Protein AF-A0A968KVK2-F1 (afdb_monomer)

InterPro domains:
  IPR055650 Domain of unknown function DUF7226 [PF23871] (2-111)

Nearest PDB structures (foldseek):
  6tru-assembly4_D  TM=8.123E-01  e=1.189E+00  Thermochaetoides thermophila DSM 1495
  6tru-assembly1_B  TM=5.743E-01  e=1.119E+00  Thermochaetoides thermophila DSM 1495
  7f9l-assembly6_F  TM=2.591E-01  e=9.426E+00  Plasmodium falciparum 3D7

Radius of gyration: 16.36 Å; Cα contacts (8 Å, |Δi|>4): 95; chains: 1; bounding box: 42×36×41 Å

Sequence (120 aa):
DRQGKYYGDASNYLQLTKEVATNTIALTSRGKDFLQQTPKNQTLLLIQAISEHPIFYQVLQLSLSAGHPLSKKEICKIMLHATETQQYQNSTIERRSSTVYSWILWIFEQMNGSLFDQIA

pLDDT: mean 83.79, std 15.92, range [33.75, 97.88]

Organism: NCBI:txid2719989

Secondary structure (DSSP, 8-state):
-HHHHHHHHHHHHTT-EEEEETTEEEE-HHHHHHHTS-HHHHHHHHHHHHHTSHHHHHHHHHHHHHTSPPPHHHHHHHHHH-GGGTTS-HHHHHHHHHHHHHHHHHHHHHHHHTTGGG--

Solvent-accessible surface area (backbone atoms only — not comparable to full-atom values): 6858 Å² total; per-residue (Å²): 112,81,66,60,53,53,56,49,50,49,33,46,72,71,46,22,42,42,79,79,48,94,99,36,77,42,70,31,72,60,26,53,55,49,73,70,44,56,71,68,58,48,50,51,54,52,52,52,62,51,43,70,40,67,71,47,31,54,51,46,54,52,16,63,75,70,75,44,70,63,52,54,68,57,45,32,52,54,47,71,73,34,79,95,39,63,91,54,53,69,74,55,43,54,57,49,21,50,53,50,38,53,51,47,45,50,52,51,49,58,61,55,50,63,57,60,74,75,78,116

Foldseek 3Di:
DVVVVVVVVLCVLLVQWDDPDVVDIDGDPSVVVLVVDDPVVVLVSSLVSQCVPPLLVVQLVVCVVVVHHDDLVVSLVVLCPDPVNVPDDSVRSSVVSVVSRVVSNVNVCVVVVVVVVVVD

Structure (mmCIF, N/CA/C/O backbone):
data_AF-A0A968KVK2-F1
#
_entry.id   AF-A0A968KVK2-F1
#
loop_
_atom_site.group_PDB
_atom_site.id
_atom_site.type_symbol
_atom_site.label_atom_id
_atom_site.label_alt_id
_atom_site.label_comp_id
_atom_site.label_asym_id
_atom_site.label_entity_id
_atom_site.label_seq_id
_atom_site.pdbx_PDB_ins_code
_atom_site.Cartn_x
_atom_site.Cartn_y
_atom_site.Cartn_z
_atom_site.occupancy
_atom_site.B_iso_or_equiv
_atom_site.auth_seq_id
_atom_site.auth_comp_id
_atom_site.auth_asym_id
_atom_site.auth_atom_id
_atom_site.pdbx_PDB_model_num
ATOM 1 N N . ASP A 1 1 ? 15.824 7.212 -4.203 1.00 43.19 1 ASP A N 1
ATOM 2 C CA . ASP A 1 1 ? 14.708 7.501 -3.276 1.00 43.19 1 ASP A CA 1
ATOM 3 C C . ASP A 1 1 ? 13.802 6.314 -3.015 1.00 43.19 1 ASP A C 1
ATOM 5 O O . ASP A 1 1 ? 13.490 5.559 -3.929 1.00 43.19 1 ASP A O 1
ATOM 9 N N . ARG A 1 2 ? 13.365 6.155 -1.757 1.00 44.41 2 ARG A N 1
ATOM 10 C CA . ARG A 1 2 ? 12.455 5.073 -1.328 1.00 44.41 2 ARG A CA 1
ATOM 11 C C . ARG A 1 2 ? 11.078 5.132 -1.999 1.00 44.41 2 ARG A C 1
ATOM 13 O O . ARG A 1 2 ? 10.484 4.080 -2.194 1.00 44.41 2 ARG A O 1
ATOM 20 N N . GLN A 1 3 ? 10.612 6.324 -2.378 1.00 39.06 3 GLN A N 1
ATOM 21 C CA . GLN A 1 3 ? 9.325 6.495 -3.060 1.00 39.06 3 GLN A CA 1
ATOM 22 C C . GLN A 1 3 ? 9.386 6.057 -4.530 1.00 39.06 3 GLN A C 1
ATOM 24 O O . GLN A 1 3 ? 8.497 5.352 -4.993 1.00 39.06 3 GLN A O 1
ATOM 29 N N . GLY A 1 4 ? 10.473 6.379 -5.244 1.00 40.50 4 GLY A N 1
ATOM 30 C CA . GLY A 1 4 ? 10.651 5.994 -6.652 1.00 40.50 4 GLY A CA 1
ATOM 31 C C . GLY A 1 4 ? 10.703 4.479 -6.870 1.00 40.50 4 GLY A C 1
ATOM 32 O O . GLY A 1 4 ? 10.183 3.987 -7.865 1.00 40.50 4 GLY A O 1
ATOM 33 N N . LYS A 1 5 ? 11.245 3.724 -5.901 1.00 54.22 5 LYS A N 1
ATOM 34 C CA . LYS A 1 5 ? 11.236 2.256 -5.950 1.00 54.22 5 LYS A CA 1
ATOM 35 C C . LYS A 1 5 ? 9.817 1.681 -5.881 1.00 54.22 5 LYS A C 1
ATOM 37 O O . LYS A 1 5 ? 9.533 0.730 -6.587 1.00 54.22 5 LYS A O 1
ATOM 42 N N . TYR A 1 6 ? 8.917 2.291 -5.110 1.00 54.97 6 TYR A N 1
ATOM 43 C CA . TYR A 1 6 ? 7.538 1.812 -4.971 1.00 54.97 6 TYR A CA 1
ATOM 44 C C . TYR A 1 6 ? 6.717 2.015 -6.251 1.00 54.97 6 TYR A C 1
ATOM 46 O O . TYR A 1 6 ? 6.002 1.113 -6.675 1.00 54.97 6 TYR A O 1
ATOM 54 N N . TYR A 1 7 ? 6.866 3.170 -6.908 1.00 57.94 7 TYR A N 1
ATOM 55 C CA . TYR A 1 7 ? 6.228 3.423 -8.204 1.00 57.94 7 TYR A CA 1
ATOM 56 C C . TYR A 1 7 ? 6.862 2.605 -9.335 1.00 57.94 7 TYR A C 1
ATOM 58 O O . TYR A 1 7 ? 6.152 2.158 -10.231 1.00 57.94 7 TYR A O 1
ATOM 66 N N . GLY A 1 8 ? 8.175 2.358 -9.274 1.00 60.88 8 GLY A N 1
ATOM 67 C CA . GLY A 1 8 ? 8.864 1.453 -10.196 1.00 60.88 8 GLY A CA 1
ATOM 68 C C . GLY A 1 8 ? 8.391 0.006 -10.053 1.00 60.88 8 GLY A C 1
ATOM 69 O O . GLY A 1 8 ? 8.056 -0.627 -11.050 1.00 60.88 8 GLY A O 1
ATOM 70 N N . ASP A 1 9 ? 8.286 -0.490 -8.818 1.00 66.81 9 ASP A N 1
ATOM 71 C CA . ASP A 1 9 ? 7.791 -1.835 -8.524 1.00 66.81 9 ASP A CA 1
ATOM 72 C C . ASP A 1 9 ? 6.315 -1.974 -8.940 1.00 66.81 9 ASP A C 1
ATOM 74 O O . ASP A 1 9 ? 5.969 -2.953 -9.590 1.00 66.81 9 ASP A O 1
ATOM 78 N N . ALA A 1 10 ? 5.465 -0.970 -8.684 1.00 70.94 10 ALA A N 1
ATOM 79 C CA . ALA A 1 10 ? 4.071 -0.962 -9.141 1.00 70.94 10 ALA A CA 1
ATOM 80 C C . ALA A 1 10 ? 3.945 -0.902 -10.674 1.00 70.94 10 ALA A C 1
ATOM 82 O O . ALA A 1 10 ? 3.125 -1.604 -11.258 1.00 70.94 10 ALA A O 1
ATOM 83 N N . SER A 1 11 ? 4.780 -0.101 -11.343 1.00 75.69 11 SER A N 1
ATOM 84 C CA . SER A 1 11 ? 4.821 -0.011 -12.806 1.00 75.69 11 SER A CA 1
ATOM 85 C C . SER A 1 11 ? 5.260 -1.330 -13.448 1.00 75.69 11 SER A C 1
ATOM 87 O O . SER A 1 11 ? 4.680 -1.759 -14.447 1.00 75.69 11 SER A O 1
ATOM 89 N N . ASN A 1 12 ? 6.243 -2.009 -12.854 1.00 79.81 12 ASN A N 1
ATOM 90 C CA . ASN A 1 12 ? 6.672 -3.340 -13.281 1.00 79.81 12 ASN A CA 1
ATOM 91 C C . ASN A 1 12 ? 5.593 -4.391 -13.007 1.00 79.81 12 ASN A C 1
ATOM 93 O O . ASN A 1 12 ? 5.301 -5.206 -13.879 1.00 79.81 12 ASN A O 1
ATOM 97 N N . TYR A 1 13 ? 4.968 -4.339 -11.831 1.00 77.38 13 TYR A N 1
ATOM 98 C CA . TYR A 1 13 ? 3.893 -5.244 -11.438 1.00 77.38 13 TYR A CA 1
ATOM 99 C C . TYR A 1 13 ? 2.700 -5.148 -12.400 1.00 77.38 13 TYR A C 1
ATOM 101 O O . TYR A 1 13 ? 2.211 -6.149 -12.918 1.00 77.38 13 TYR A O 1
ATOM 109 N N . LEU A 1 14 ? 2.290 -3.921 -12.727 1.00 83.69 14 LEU A N 1
ATOM 110 C CA . LEU A 1 14 ? 1.243 -3.633 -13.708 1.00 83.69 14 LEU A CA 1
ATOM 111 C C . LEU A 1 14 ? 1.680 -3.865 -15.163 1.00 83.69 14 LEU A C 1
ATOM 113 O O . LEU A 1 14 ? 0.876 -3.662 -16.080 1.00 83.69 14 LEU A O 1
ATOM 117 N N . GLN A 1 15 ? 2.932 -4.282 -15.376 1.00 86.25 15 GLN A N 1
ATOM 118 C CA . GLN A 1 15 ? 3.555 -4.518 -16.678 1.00 86.25 15 GLN A CA 1
ATOM 119 C C . GLN A 1 15 ? 3.486 -3.288 -17.596 1.00 86.25 15 GLN A C 1
ATOM 121 O O . GLN A 1 15 ? 3.342 -3.409 -18.814 1.00 86.25 15 GLN A O 1
ATOM 126 N N . LEU A 1 16 ? 3.561 -2.086 -17.019 1.00 87.38 16 LEU A N 1
ATOM 127 C CA . LEU A 1 16 ? 3.552 -0.813 -17.745 1.00 87.38 16 LEU A CA 1
ATOM 128 C C . LEU A 1 16 ? 4.941 -0.466 -18.281 1.00 87.38 16 LEU A C 1
ATOM 130 O O . LEU A 1 16 ? 5.068 0.226 -19.290 1.00 87.38 16 LEU A O 1
ATOM 134 N N . THR A 1 17 ? 5.984 -0.972 -17.631 1.00 88.69 17 THR A N 1
ATOM 135 C CA . THR A 1 17 ? 7.384 -0.738 -17.983 1.00 88.69 17 THR A CA 1
ATOM 136 C C . THR A 1 17 ? 8.130 -2.036 -18.253 1.00 88.69 17 THR A C 1
ATOM 138 O O . THR A 1 17 ? 7.786 -3.092 -17.730 1.00 88.69 17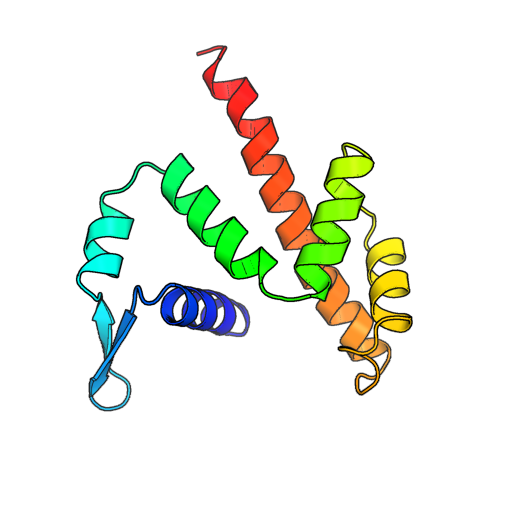 THR A O 1
ATOM 141 N N . LYS A 1 18 ? 9.165 -1.950 -19.088 1.00 87.94 18 LYS A N 1
ATOM 142 C CA . LYS A 1 18 ? 10.117 -3.027 -19.368 1.00 87.94 18 LYS A CA 1
ATOM 143 C C . LYS A 1 18 ? 11.536 -2.473 -19.440 1.00 87.94 18 LYS A C 1
ATOM 145 O O . LYS A 1 18 ? 11.739 -1.362 -19.931 1.00 87.94 18 LYS A O 1
ATOM 150 N N . GLU A 1 19 ? 12.512 -3.249 -18.989 1.00 88.56 19 GLU A N 1
ATOM 151 C CA . GLU A 1 19 ? 13.924 -2.933 -19.202 1.00 88.56 19 GLU A CA 1
ATOM 152 C C . GLU A 1 19 ? 14.299 -3.253 -20.657 1.00 88.56 19 GLU A C 1
ATOM 154 O O . GLU A 1 19 ? 13.958 -4.316 -21.177 1.00 88.56 19 GLU A O 1
ATOM 159 N N . VAL A 1 20 ? 14.937 -2.306 -21.344 1.00 88.25 20 VAL A N 1
ATOM 160 C CA . VAL A 1 20 ? 15.349 -2.447 -22.758 1.00 88.25 20 VAL A CA 1
ATOM 161 C C . VAL A 1 20 ? 16.864 -2.408 -22.945 1.00 88.25 20 VAL A C 1
ATOM 163 O O . VAL A 1 20 ? 17.361 -2.825 -23.985 1.00 88.25 20 VAL A O 1
ATOM 166 N N . ALA A 1 21 ? 17.589 -1.935 -21.937 1.00 88.44 21 ALA A N 1
ATOM 167 C CA . ALA A 1 21 ? 19.036 -2.025 -21.789 1.00 88.44 21 ALA A CA 1
ATOM 168 C C . ALA A 1 21 ? 19.371 -1.795 -20.310 1.00 88.44 21 ALA A C 1
ATOM 170 O O . ALA A 1 21 ? 18.515 -1.329 -19.558 1.00 88.44 21 ALA A O 1
ATOM 171 N N . THR A 1 22 ? 20.613 -2.061 -19.901 1.00 86.69 22 THR A N 1
ATOM 172 C CA . THR A 1 22 ? 21.067 -1.812 -18.527 1.00 86.69 22 THR A CA 1
ATOM 173 C C . THR A 1 22 ? 20.732 -0.380 -18.102 1.00 86.69 22 THR A C 1
ATOM 175 O O . THR A 1 22 ? 21.152 0.580 -18.750 1.00 86.69 22 THR A O 1
ATOM 178 N N . ASN A 1 23 ? 19.955 -0.238 -17.024 1.00 79.19 23 ASN A N 1
ATOM 179 C CA . ASN A 1 23 ? 19.466 1.047 -16.498 1.00 79.19 23 ASN A CA 1
ATOM 180 C C . ASN A 1 23 ? 18.573 1.861 -17.459 1.00 79.19 23 ASN A C 1
ATOM 182 O O . ASN A 1 23 ? 18.381 3.058 -17.253 1.00 79.19 23 ASN A O 1
ATOM 186 N N . THR A 1 24 ? 18.008 1.237 -18.495 1.00 84.25 24 THR A N 1
ATOM 187 C CA . THR A 1 24 ? 17.109 1.891 -19.455 1.00 84.25 24 THR A CA 1
ATOM 188 C C . THR A 1 24 ? 15.744 1.219 -19.435 1.00 84.25 24 THR A C 1
ATOM 190 O O . THR A 1 24 ? 15.605 0.045 -19.779 1.00 84.25 24 THR A O 1
ATOM 193 N N . ILE A 1 25 ? 14.719 1.987 -19.073 1.00 86.62 25 ILE A N 1
ATOM 194 C CA . ILE A 1 25 ? 13.334 1.524 -18.983 1.00 86.62 25 ILE A CA 1
ATOM 195 C C . ILE A 1 25 ? 12.518 2.164 -20.106 1.00 86.62 25 ILE A C 1
ATOM 197 O O . ILE A 1 25 ? 12.610 3.366 -20.344 1.00 86.62 25 ILE A O 1
ATOM 201 N N . ALA A 1 26 ? 11.693 1.365 -20.777 1.00 87.19 26 ALA A N 1
ATOM 202 C CA . ALA A 1 26 ? 10.714 1.834 -21.748 1.00 87.19 26 ALA A CA 1
ATOM 203 C C . ALA A 1 26 ? 9.297 1.426 -21.336 1.00 87.19 26 ALA A C 1
ATOM 205 O O . ALA A 1 26 ? 9.096 0.409 -20.670 1.00 87.19 26 ALA A O 1
ATOM 206 N N . LEU A 1 27 ? 8.298 2.191 -21.782 1.00 89.00 27 LEU A N 1
ATOM 207 C CA . LEU A 1 27 ? 6.898 1.794 -21.645 1.00 89.00 27 LEU A CA 1
ATOM 208 C C . LEU A 1 27 ? 6.595 0.577 -22.528 1.00 89.00 27 LEU A C 1
ATOM 210 O O . LEU A 1 27 ? 7.018 0.495 -23.687 1.00 89.00 27 LEU A O 1
ATOM 214 N N . THR A 1 28 ? 5.820 -0.356 -21.989 1.00 90.00 28 THR A N 1
ATOM 215 C CA . THR A 1 28 ? 5.163 -1.403 -22.775 1.00 90.00 28 THR A CA 1
ATOM 216 C C . THR A 1 28 ? 3.994 -0.800 -23.563 1.00 90.00 28 THR A C 1
ATOM 218 O O . THR A 1 28 ? 3.604 0.347 -23.334 1.00 90.00 28 THR A O 1
ATOM 221 N N . SER A 1 29 ? 3.399 -1.558 -24.490 1.00 87.38 29 SER A N 1
ATOM 222 C CA . SER A 1 29 ? 2.149 -1.131 -25.143 1.00 87.38 29 SER A CA 1
ATOM 223 C C . SER A 1 29 ? 1.059 -0.865 -24.101 1.00 87.38 29 SER A C 1
ATOM 225 O O . SER A 1 29 ? 0.463 0.203 -24.108 1.00 87.38 29 SER A O 1
ATOM 227 N N . ARG A 1 30 ? 0.934 -1.749 -23.103 1.00 85.19 30 ARG A N 1
ATOM 228 C CA . ARG A 1 30 ? 0.042 -1.574 -21.951 1.00 85.19 30 ARG A CA 1
ATOM 229 C C . ARG A 1 30 ? 0.349 -0.305 -21.151 1.00 85.19 30 ARG A C 1
ATOM 231 O O . ARG A 1 30 ? -0.573 0.369 -20.717 1.00 85.19 30 ARG A O 1
ATOM 238 N N . GLY A 1 31 ? 1.625 0.039 -20.971 1.00 84.31 31 GLY A N 1
ATOM 239 C CA . GLY A 1 31 ? 2.045 1.288 -20.333 1.00 84.31 31 GLY A CA 1
ATOM 240 C C . GLY A 1 31 ? 1.621 2.529 -21.110 1.00 84.31 31 GLY A C 1
ATOM 241 O O . GLY A 1 31 ? 1.169 3.505 -20.519 1.00 84.31 31 GLY A O 1
ATOM 242 N N . LYS A 1 32 ? 1.709 2.485 -22.442 1.00 87.69 32 LYS A N 1
ATOM 243 C CA . LYS A 1 32 ? 1.196 3.559 -23.301 1.00 87.69 32 LYS A CA 1
ATOM 244 C C . LYS A 1 32 ? -0.326 3.649 -23.215 1.00 87.69 32 LYS A C 1
ATOM 246 O O . LYS A 1 32 ? -0.838 4.741 -23.006 1.00 87.69 32 LYS A O 1
ATOM 251 N N . ASP A 1 33 ? -1.023 2.518 -23.290 1.00 85.44 33 ASP A N 1
ATOM 252 C CA . ASP A 1 33 ? -2.485 2.453 -23.186 1.00 85.44 33 ASP A CA 1
ATOM 253 C C . ASP A 1 33 ? -2.981 2.929 -21.817 1.00 85.44 33 ASP A C 1
ATOM 255 O O . ASP A 1 33 ? -4.003 3.607 -21.737 1.00 85.44 33 ASP A O 1
ATOM 259 N N . PHE A 1 34 ? -2.236 2.628 -20.747 1.00 84.62 34 PHE A N 1
ATOM 260 C CA . PHE A 1 34 ? -2.477 3.122 -19.392 1.00 84.62 34 PHE A CA 1
ATOM 261 C C . PHE A 1 34 ? -2.449 4.650 -19.336 1.00 84.62 34 PHE A C 1
ATOM 263 O O . PHE A 1 34 ? -3.353 5.255 -18.764 1.00 84.62 34 PHE A O 1
ATOM 270 N N . LEU A 1 35 ? -1.460 5.288 -19.971 1.00 81.94 35 LEU A N 1
ATOM 271 C CA . LEU A 1 35 ? -1.386 6.751 -20.039 1.00 81.94 35 LEU A CA 1
ATOM 272 C C . LEU A 1 35 ? -2.541 7.372 -20.838 1.00 81.94 35 LEU A C 1
ATOM 274 O O . LEU A 1 35 ? -2.845 8.541 -20.630 1.00 81.94 35 LEU A O 1
ATOM 278 N N . GLN A 1 36 ? -3.195 6.602 -21.712 1.00 86.38 36 GLN A N 1
ATOM 279 C CA . GLN A 1 36 ? -4.395 7.026 -22.444 1.00 86.38 36 GLN A CA 1
ATOM 280 C C . GLN A 1 36 ? -5.706 6.750 -21.681 1.00 86.38 36 GLN A C 1
ATOM 282 O O . GLN A 1 36 ? -6.777 7.134 -22.149 1.00 86.38 36 GLN A O 1
ATOM 287 N N . GLN A 1 37 ? -5.661 6.075 -20.526 1.00 83.06 37 GLN A N 1
ATOM 288 C CA . GLN A 1 37 ? -6.848 5.836 -19.703 1.00 83.06 37 GLN A CA 1
ATOM 289 C C . GLN A 1 37 ? -7.296 7.096 -18.955 1.00 83.06 37 GLN A C 1
ATOM 291 O O . GLN A 1 37 ? -6.509 8.000 -18.680 1.00 83.06 37 GLN A O 1
ATOM 296 N N . THR A 1 38 ? -8.567 7.117 -18.549 1.00 85.69 38 THR A N 1
ATOM 297 C CA . THR A 1 38 ? -9.081 8.149 -17.641 1.00 85.69 38 THR A CA 1
ATOM 298 C C . THR A 1 38 ? -8.387 8.067 -16.273 1.00 85.69 38 THR A C 1
ATOM 300 O O . THR A 1 38 ? -8.025 6.963 -15.844 1.00 85.69 38 THR A O 1
ATOM 303 N N . PRO A 1 39 ? -8.267 9.185 -15.528 1.00 82.00 39 PRO A N 1
ATOM 304 C CA . PRO A 1 39 ? -7.690 9.177 -14.180 1.00 82.00 39 PRO A CA 1
ATOM 305 C C . PRO A 1 39 ? -8.337 8.136 -13.255 1.00 82.00 39 PRO A C 1
ATOM 307 O O . PRO A 1 39 ? -7.650 7.435 -12.519 1.00 82.00 39 PRO A O 1
ATOM 310 N N . LYS A 1 40 ? -9.659 7.942 -13.367 1.00 82.25 40 LYS A N 1
ATOM 311 C CA . LYS A 1 40 ? -10.400 6.916 -12.619 1.00 82.25 40 LYS A CA 1
ATOM 312 C C . LYS A 1 40 ? -9.895 5.498 -12.904 1.00 82.25 40 LYS A C 1
ATOM 314 O O . LYS A 1 40 ? -9.669 4.730 -11.972 1.00 82.25 40 LYS A O 1
ATOM 319 N N . ASN A 1 41 ? -9.704 5.146 -14.174 1.00 82.81 41 ASN A N 1
ATOM 320 C CA . ASN A 1 41 ? -9.216 3.821 -14.561 1.00 82.81 41 ASN A CA 1
ATOM 321 C C . ASN A 1 41 ? -7.757 3.609 -14.135 1.00 82.81 41 ASN A C 1
ATOM 323 O O . ASN A 1 41 ? -7.401 2.518 -13.693 1.00 82.81 41 ASN A O 1
ATOM 327 N N . GLN A 1 42 ? -6.925 4.651 -14.216 1.00 83.94 42 GLN A N 1
ATOM 328 C CA . GLN A 1 42 ? -5.549 4.607 -13.715 1.00 83.94 42 GLN A CA 1
ATOM 329 C C . GLN A 1 42 ? -5.517 4.343 -12.205 1.00 83.94 42 GLN A C 1
ATOM 331 O O . GLN A 1 42 ? -4.800 3.450 -11.753 1.00 83.94 42 GLN A O 1
ATOM 336 N N . THR A 1 43 ? -6.350 5.049 -11.436 1.00 84.81 43 THR A N 1
ATOM 337 C CA . THR A 1 43 ? -6.507 4.839 -9.991 1.00 84.81 43 THR A CA 1
ATOM 338 C C . THR A 1 43 ? -6.959 3.417 -9.666 1.00 84.81 43 THR A C 1
ATOM 340 O O . THR A 1 43 ? -6.370 2.783 -8.795 1.00 84.81 43 THR A O 1
ATOM 343 N N . LEU A 1 44 ? -7.946 2.871 -10.384 1.00 86.94 44 LEU A N 1
ATOM 344 C CA . LEU A 1 44 ? -8.409 1.494 -10.170 1.00 86.94 44 LEU A CA 1
ATOM 345 C C . LEU A 1 44 ? -7.305 0.457 -10.404 1.00 86.94 44 LEU A C 1
ATOM 347 O O . LEU A 1 44 ? -7.147 -0.460 -9.601 1.00 86.94 44 LEU A O 1
ATOM 351 N N . LEU A 1 45 ? -6.513 0.619 -11.464 1.00 85.12 45 LEU A N 1
ATOM 352 C CA . LEU A 1 45 ? -5.390 -0.275 -11.752 1.00 85.12 45 LEU A CA 1
ATOM 353 C C . LEU A 1 45 ? -4.306 -0.192 -10.669 1.00 85.12 45 LEU A C 1
ATOM 355 O O . LEU A 1 45 ? -3.766 -1.217 -10.261 1.00 85.12 45 LEU A O 1
ATOM 359 N N . LEU A 1 46 ? -4.019 1.005 -10.154 1.00 84.50 46 LEU A N 1
ATOM 360 C CA . LEU A 1 46 ? -3.093 1.172 -9.030 1.00 84.50 46 LEU A CA 1
ATOM 361 C C . LEU A 1 46 ? -3.624 0.518 -7.749 1.00 84.50 46 LEU A C 1
ATOM 363 O O . LEU A 1 46 ? -2.877 -0.188 -7.074 1.00 84.50 46 LEU A O 1
ATOM 367 N N . ILE A 1 47 ? -4.911 0.697 -7.433 1.00 88.62 47 ILE A N 1
ATOM 368 C CA . ILE A 1 47 ? -5.558 0.042 -6.286 1.00 88.62 47 ILE A CA 1
ATOM 369 C C . ILE A 1 47 ? -5.478 -1.478 -6.421 1.00 88.62 47 ILE A C 1
ATOM 371 O O . ILE A 1 47 ? -5.176 -2.155 -5.437 1.00 88.62 47 ILE A O 1
ATOM 375 N N . GLN A 1 48 ? -5.703 -2.011 -7.624 1.00 87.62 48 GLN A N 1
ATOM 376 C CA . GLN A 1 48 ? -5.577 -3.439 -7.902 1.00 87.62 48 GLN A CA 1
ATOM 377 C C . GLN A 1 48 ? -4.158 -3.939 -7.594 1.00 87.62 48 GLN A C 1
ATOM 379 O O . GLN A 1 48 ? -4.026 -4.861 -6.794 1.00 87.62 48 GLN A O 1
ATOM 384 N N . ALA A 1 49 ? -3.124 -3.274 -8.125 1.00 86.75 49 ALA A N 1
ATOM 385 C CA . ALA A 1 49 ? -1.722 -3.631 -7.880 1.00 86.75 49 ALA A CA 1
ATOM 386 C C . ALA A 1 49 ? -1.347 -3.622 -6.393 1.00 86.75 49 ALA A C 1
ATOM 388 O O . ALA A 1 49 ? -0.656 -4.504 -5.888 1.00 86.75 49 ALA A O 1
ATOM 389 N N . ILE A 1 50 ? -1.806 -2.603 -5.665 1.00 87.38 50 ILE A N 1
ATOM 390 C CA . ILE A 1 50 ? -1.549 -2.475 -4.227 1.00 87.38 50 ILE A CA 1
ATOM 391 C C . ILE A 1 50 ? -2.244 -3.601 -3.452 1.00 87.38 50 ILE A C 1
ATOM 393 O O . ILE A 1 50 ? -1.673 -4.158 -2.513 1.00 87.38 50 ILE A O 1
ATOM 397 N N . SER A 1 51 ? -3.466 -3.949 -3.854 1.00 89.50 51 SER A N 1
ATOM 398 C CA . SER A 1 51 ? -4.302 -4.952 -3.190 1.00 89.50 51 SER A CA 1
ATOM 399 C C . SER A 1 51 ? -3.819 -6.387 -3.390 1.00 89.50 51 SER A C 1
ATOM 401 O O . SER A 1 51 ? -4.325 -7.281 -2.726 1.00 89.50 51 SER A O 1
ATOM 403 N N . GLU A 1 52 ? -2.835 -6.644 -4.248 1.00 88.69 52 GLU A N 1
ATOM 404 C CA . GLU A 1 52 ? -2.215 -7.972 -4.348 1.00 88.69 52 GLU A CA 1
ATOM 405 C C . GLU A 1 52 ? -1.216 -8.244 -3.220 1.00 88.69 52 GLU A C 1
ATOM 407 O O . GLU A 1 52 ? -0.865 -9.396 -2.961 1.00 88.69 52 GLU A O 1
ATOM 412 N N . HIS A 1 53 ? -0.791 -7.213 -2.482 1.00 90.62 53 HIS A N 1
ATOM 413 C CA . HIS A 1 53 ? -0.001 -7.411 -1.276 1.00 90.62 53 HIS A CA 1
ATOM 414 C C . HIS A 1 53 ? -0.920 -7.765 -0.085 1.00 90.62 53 HIS A C 1
ATOM 416 O O . HIS A 1 53 ? -1.737 -6.927 0.308 1.00 90.62 53 HIS A O 1
ATOM 422 N N . PRO A 1 54 ? -0.740 -8.917 0.599 1.00 92.62 54 PRO A N 1
ATOM 423 C CA . PRO A 1 54 ? -1.686 -9.415 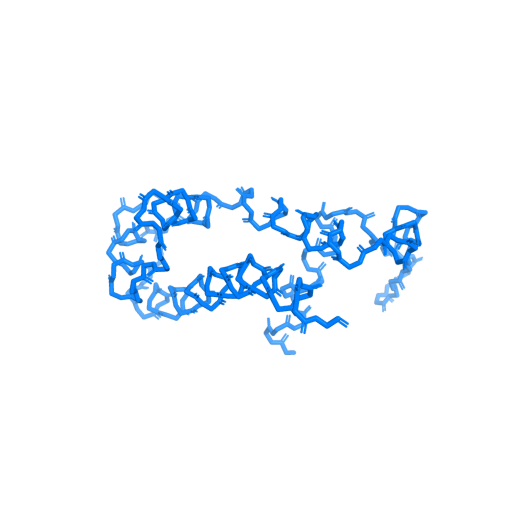1.611 1.00 92.62 54 PRO A CA 1
ATOM 424 C C . PRO A 1 54 ? -2.020 -8.420 2.730 1.00 92.62 54 PRO A C 1
ATOM 426 O O . PRO A 1 54 ? -3.185 -8.198 3.047 1.00 92.62 54 PRO A O 1
ATOM 429 N N . ILE A 1 55 ? -1.004 -7.739 3.274 1.00 95.19 55 ILE A N 1
ATOM 430 C CA . ILE A 1 55 ? -1.205 -6.695 4.295 1.00 95.19 55 ILE A CA 1
ATOM 431 C C . ILE A 1 55 ? -2.067 -5.534 3.780 1.00 95.19 55 ILE A C 1
ATOM 433 O O . ILE A 1 55 ? -2.938 -5.052 4.500 1.00 95.19 55 ILE A O 1
ATOM 437 N N . PHE A 1 56 ? -1.837 -5.071 2.548 1.00 94.56 56 PHE A N 1
ATOM 438 C CA . PHE A 1 56 ? -2.633 -3.989 1.970 1.00 94.56 56 PHE A CA 1
ATOM 439 C C . PHE A 1 56 ? -4.063 -4.446 1.719 1.00 94.56 56 PHE A C 1
ATOM 441 O O . PHE A 1 56 ? -4.987 -3.732 2.097 1.00 94.56 56 PHE A O 1
ATOM 448 N N . TYR A 1 57 ? -4.243 -5.647 1.163 1.00 95.56 57 TYR A N 1
ATOM 449 C CA . TYR A 1 57 ? -5.557 -6.247 0.960 1.00 95.56 57 TYR A CA 1
ATOM 450 C C . TYR A 1 57 ? -6.361 -6.311 2.259 1.00 95.56 57 TYR A C 1
ATOM 452 O O . TYR A 1 57 ? -7.482 -5.812 2.329 1.00 95.56 57 TYR A O 1
ATOM 460 N N . GLN A 1 58 ? -5.767 -6.878 3.310 1.00 97.25 58 GLN A N 1
ATOM 461 C CA . GLN A 1 58 ? -6.422 -7.056 4.600 1.00 97.25 58 GLN A CA 1
ATOM 462 C C . GLN A 1 58 ? -6.819 -5.715 5.227 1.00 97.25 58 GLN A C 1
ATOM 464 O O . GLN A 1 58 ? -7.948 -5.553 5.689 1.00 97.25 58 GLN A O 1
ATOM 469 N N . VAL A 1 59 ? -5.911 -4.735 5.230 1.00 97.69 59 VAL A N 1
ATOM 470 C CA . VAL A 1 59 ? -6.198 -3.409 5.792 1.00 97.69 59 VAL A CA 1
ATOM 471 C C . VAL A 1 59 ? -7.245 -2.670 4.958 1.00 97.69 59 VAL A C 1
ATOM 473 O O . VAL A 1 59 ? -8.111 -2.008 5.534 1.00 97.69 59 VAL A O 1
ATOM 476 N N . LEU A 1 60 ? -7.205 -2.792 3.628 1.00 96.31 60 LEU A N 1
ATOM 477 C CA . LEU A 1 60 ? -8.195 -2.190 2.738 1.00 96.31 60 LEU A CA 1
ATOM 478 C C . LEU A 1 60 ? -9.586 -2.781 2.979 1.00 96.31 60 LEU A C 1
ATOM 480 O O . LEU A 1 60 ? -10.529 -2.025 3.181 1.00 96.31 60 LEU A O 1
ATOM 484 N N . GLN A 1 61 ? -9.706 -4.108 3.042 1.00 97.50 61 GLN A N 1
ATOM 485 C CA . GLN A 1 61 ? -10.958 -4.807 3.352 1.00 97.50 61 GLN A CA 1
ATOM 486 C C . GLN A 1 61 ? -11.569 -4.334 4.679 1.00 97.50 61 GLN A C 1
ATOM 488 O O . GLN A 1 61 ? -12.755 -4.001 4.738 1.00 97.50 61 GLN A O 1
ATOM 493 N N . LEU A 1 62 ? -10.757 -4.248 5.737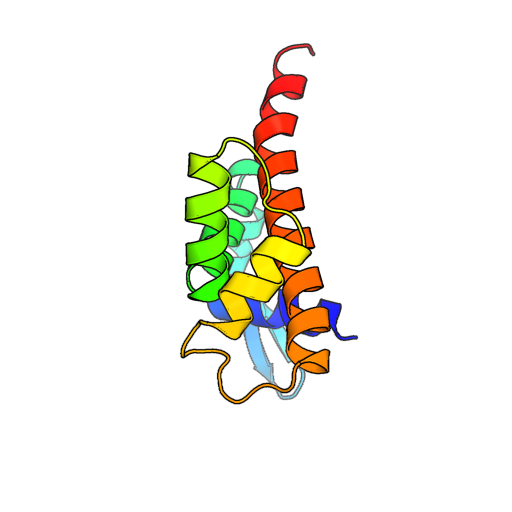 1.00 97.88 62 LEU A N 1
ATOM 494 C CA . LEU A 1 62 ? -11.218 -3.795 7.051 1.00 97.88 62 LEU A CA 1
ATOM 495 C C . LEU A 1 62 ? -11.613 -2.313 7.048 1.00 97.88 62 LEU A C 1
ATOM 497 O O . LEU A 1 62 ? -12.646 -1.961 7.608 1.00 97.88 62 LEU A O 1
ATOM 501 N N . SER A 1 63 ? -10.830 -1.457 6.387 1.00 96.88 63 SER A N 1
ATOM 502 C CA . SER A 1 63 ? -11.135 -0.024 6.273 1.00 96.88 63 SER A CA 1
ATOM 503 C C . SER A 1 63 ? -12.436 0.211 5.503 1.00 96.88 63 SER A C 1
ATOM 505 O O . SER A 1 63 ? -13.282 0.987 5.938 1.00 96.88 63 SER A O 1
ATOM 507 N N . LEU A 1 64 ? -12.639 -0.493 4.382 1.00 94.94 64 LEU A N 1
ATOM 508 C CA . LEU A 1 64 ? -13.879 -0.426 3.602 1.00 94.94 64 LEU A CA 1
ATOM 509 C C . LEU A 1 64 ? -15.084 -0.903 4.420 1.00 94.94 64 LEU A C 1
ATOM 511 O O . LEU A 1 64 ? -16.127 -0.260 4.390 1.00 94.94 64 LEU A O 1
ATOM 515 N N . SER A 1 65 ? -14.921 -1.978 5.196 1.00 96.81 65 SER A N 1
ATOM 516 C CA . SER A 1 65 ? -15.971 -2.487 6.090 1.00 96.81 65 SER A CA 1
ATOM 517 C C . SER A 1 65 ? -16.317 -1.499 7.210 1.00 96.81 65 SER A C 1
ATOM 519 O O . SER A 1 65 ? -17.477 -1.391 7.596 1.00 96.81 65 SER A O 1
ATOM 521 N N . ALA A 1 66 ? -15.324 -0.764 7.721 1.00 95.50 66 ALA A N 1
ATOM 5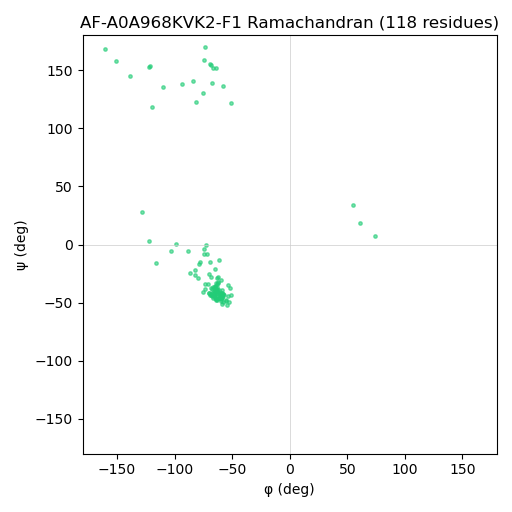22 C CA . ALA A 1 66 ? -15.510 0.278 8.731 1.00 95.50 66 ALA A CA 1
ATOM 523 C C . ALA A 1 66 ? -16.046 1.602 8.152 1.00 95.50 66 ALA A C 1
ATOM 525 O O . ALA A 1 66 ? -16.510 2.460 8.900 1.00 95.50 66 ALA A O 1
ATOM 526 N N . GLY A 1 67 ? -15.965 1.794 6.832 1.00 94.69 67 GLY A N 1
ATOM 527 C CA . GLY A 1 67 ? -16.326 3.045 6.162 1.00 94.69 67 GLY A CA 1
ATOM 528 C C . GLY A 1 67 ? -15.314 4.181 6.353 1.00 94.69 67 GLY A C 1
ATOM 529 O O . GLY A 1 67 ? -15.576 5.306 5.933 1.00 94.69 67 GLY A O 1
ATOM 530 N N . HIS A 1 68 ? -14.153 3.916 6.957 1.00 93.69 68 HIS A N 1
ATOM 531 C CA . HIS A 1 68 ? -13.076 4.890 7.132 1.00 93.69 68 HIS A CA 1
ATOM 532 C C . HIS A 1 68 ? -11.698 4.205 7.168 1.00 93.69 68 HIS A C 1
ATOM 534 O O . HIS A 1 68 ? -11.606 3.021 7.504 1.00 93.69 68 HIS A O 1
ATOM 540 N N . PRO A 1 69 ? -10.596 4.928 6.882 1.00 95.00 69 PRO A N 1
ATOM 541 C CA . PRO A 1 69 ? -9.249 4.394 7.058 1.00 95.00 69 PRO A CA 1
ATOM 542 C C . PRO A 1 69 ? -9.007 3.949 8.504 1.00 95.00 69 PRO A C 1
ATOM 544 O O . PRO A 1 69 ? -9.347 4.670 9.448 1.00 95.00 69 PRO A O 1
ATOM 547 N N . LEU A 1 70 ? -8.379 2.786 8.688 1.00 96.94 70 LEU A N 1
ATOM 548 C CA . LEU A 1 70 ? -7.879 2.372 10.001 1.00 96.94 70 LEU A CA 1
ATOM 549 C C . LEU A 1 70 ? -6.736 3.280 10.475 1.00 96.94 70 LEU A C 1
ATOM 551 O O . LEU A 1 70 ? -5.948 3.802 9.683 1.00 96.94 70 LEU A O 1
ATOM 555 N N . SER A 1 71 ?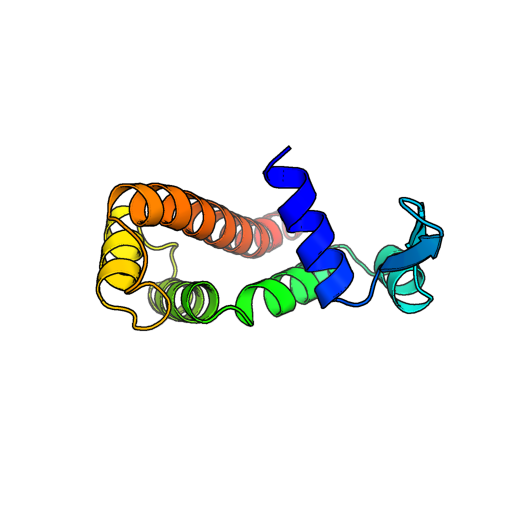 -6.582 3.423 11.790 1.00 96.44 71 SER A N 1
ATOM 556 C CA . SER A 1 71 ? -5.466 4.162 12.376 1.00 96.44 71 SER A CA 1
ATOM 557 C C . SER A 1 71 ? -4.133 3.432 12.184 1.00 96.44 71 SER A C 1
ATOM 559 O O . SER A 1 71 ? -4.056 2.202 12.126 1.00 96.44 71 SER A O 1
ATOM 561 N N . LYS A 1 72 ? -3.023 4.184 12.208 1.00 94.69 72 LYS A N 1
ATOM 562 C CA . LYS A 1 72 ? -1.665 3.603 12.182 1.00 94.69 72 LYS A CA 1
ATOM 563 C C . LYS A 1 72 ? -1.443 2.550 13.273 1.00 94.69 72 LYS A C 1
ATOM 565 O O . LYS A 1 72 ? -0.724 1.581 13.047 1.00 94.69 72 LYS A O 1
ATOM 570 N N . LYS A 1 73 ? -2.052 2.729 14.452 1.00 95.75 73 LYS A N 1
ATOM 571 C CA . LYS A 1 73 ? -1.942 1.780 15.571 1.00 95.75 73 LYS A CA 1
ATOM 572 C C . LYS A 1 73 ? -2.655 0.464 15.262 1.00 95.75 73 LYS A C 1
ATOM 574 O O . LYS A 1 73 ? -2.102 -0.591 15.553 1.00 95.75 73 LYS A O 1
ATOM 579 N N . GLU A 1 74 ? -3.842 0.514 14.665 1.00 97.62 74 GLU A N 1
ATOM 580 C CA . GLU A 1 74 ? -4.588 -0.684 14.251 1.00 97.62 74 GLU A CA 1
ATOM 581 C C . GLU A 1 74 ? -3.854 -1.437 13.142 1.00 97.62 74 GLU A C 1
ATOM 583 O O . GLU A 1 74 ? -3.657 -2.644 13.249 1.00 97.62 74 GLU A O 1
ATOM 588 N N . ILE A 1 75 ? -3.339 -0.716 12.145 1.00 97.50 75 ILE A N 1
ATOM 589 C CA . ILE A 1 75 ? -2.523 -1.296 11.071 1.00 97.50 75 ILE A CA 1
ATOM 590 C C . ILE A 1 75 ? -1.265 -1.960 11.642 1.00 97.50 75 ILE A C 1
ATOM 592 O O . ILE A 1 75 ? -0.925 -3.076 11.262 1.00 97.50 75 ILE A O 1
ATOM 596 N N . CYS A 1 76 ? -0.586 -1.306 12.588 1.00 96.56 76 CYS A N 1
ATOM 597 C CA . CYS A 1 76 ? 0.583 -1.877 13.255 1.00 96.56 76 CYS A CA 1
ATOM 598 C C . CYS A 1 76 ? 0.240 -3.193 13.972 1.00 96.56 76 CYS A C 1
ATOM 600 O O . CYS A 1 76 ? 0.964 -4.171 13.819 1.00 96.56 76 CYS A O 1
ATOM 602 N N . LYS A 1 77 ? -0.894 -3.253 14.686 1.00 96.31 77 LYS A N 1
ATOM 603 C CA . LYS A 1 77 ? -1.369 -4.491 15.327 1.00 96.31 77 LYS A CA 1
ATOM 604 C C . LYS A 1 77 ? -1.636 -5.594 14.305 1.00 96.31 77 LYS A C 1
ATOM 606 O O . LYS A 1 77 ? -1.170 -6.708 14.506 1.00 96.31 77 LYS A O 1
ATOM 611 N N . ILE A 1 78 ? -2.318 -5.285 13.201 1.00 96.38 78 ILE A N 1
ATOM 612 C CA . ILE A 1 78 ? -2.561 -6.250 12.115 1.00 96.38 78 ILE A CA 1
ATOM 613 C C . ILE A 1 78 ? -1.231 -6.829 11.615 1.00 96.38 78 ILE A C 1
ATOM 615 O O . ILE A 1 78 ? -1.061 -8.042 11.562 1.00 96.38 78 ILE A O 1
ATOM 619 N N . MET A 1 79 ? -0.249 -5.968 11.340 1.00 95.88 79 MET A N 1
ATOM 620 C CA . MET A 1 79 ? 1.073 -6.389 10.874 1.00 95.88 79 MET A CA 1
ATOM 621 C C . MET A 1 79 ? 1.895 -7.145 11.929 1.00 95.88 79 MET A C 1
ATOM 623 O O . MET A 1 79 ? 2.735 -7.959 11.570 1.00 95.88 79 MET A O 1
ATOM 627 N N . LEU A 1 80 ? 1.696 -6.906 13.224 1.00 94.69 80 LEU A N 1
ATOM 628 C CA . LEU A 1 80 ? 2.371 -7.682 14.273 1.00 94.69 80 LEU A CA 1
ATOM 629 C C . LEU A 1 80 ? 1.846 -9.122 14.367 1.00 94.69 80 LEU A C 1
ATOM 631 O O . LEU A 1 80 ? 2.572 -10.001 14.823 1.00 94.69 80 LEU A O 1
ATOM 635 N N . HIS A 1 81 ? 0.606 -9.361 13.937 1.00 93.25 81 HIS A N 1
ATOM 636 C CA . HIS A 1 81 ? -0.046 -10.671 14.000 1.00 93.25 81 HIS A CA 1
ATOM 637 C C . HIS A 1 81 ? -0.092 -11.411 12.655 1.00 93.25 81 HIS A C 1
ATOM 639 O O . HIS A 1 81 ? -0.518 -12.563 12.616 1.00 93.25 81 HIS A O 1
ATOM 645 N N . ALA A 1 82 ? 0.338 -10.777 11.563 1.00 92.88 82 ALA A N 1
ATOM 646 C CA . ALA A 1 82 ? 0.351 -11.381 10.237 1.00 92.88 82 ALA A CA 1
ATOM 647 C C . ALA A 1 82 ? 1.610 -12.232 10.001 1.00 92.88 82 ALA A C 1
ATOM 649 O O . ALA A 1 82 ? 2.729 -11.862 10.369 1.00 92.88 82 ALA A O 1
ATOM 650 N N . THR A 1 83 ? 1.429 -13.372 9.338 1.00 91.81 83 THR A N 1
ATOM 651 C CA . THR A 1 83 ? 2.509 -14.315 9.007 1.00 91.81 83 THR A CA 1
ATOM 652 C C . THR A 1 83 ? 3.542 -13.723 8.046 1.00 91.81 83 THR A C 1
ATOM 654 O O . THR A 1 83 ? 4.736 -13.980 8.157 1.00 91.81 83 THR A O 1
ATOM 657 N N . GLU A 1 84 ? 3.100 -12.853 7.143 1.00 89.38 84 GLU A N 1
ATOM 658 C CA . GLU A 1 84 ? 3.862 -12.213 6.069 1.00 89.38 84 GLU A CA 1
ATOM 659 C C . GLU A 1 84 ? 4.886 -11.198 6.588 1.00 89.38 84 GLU A C 1
ATOM 661 O O . GLU A 1 84 ? 5.770 -10.747 5.855 1.00 89.38 84 GLU A O 1
ATOM 666 N N . THR A 1 85 ? 4.752 -10.802 7.849 1.00 90.50 85 THR A N 1
ATOM 667 C CA . THR A 1 85 ? 5.548 -9.765 8.506 1.00 90.50 85 THR A CA 1
ATOM 668 C C . THR A 1 85 ? 6.275 -10.280 9.744 1.00 90.50 85 THR A C 1
ATOM 670 O O . THR A 1 85 ? 6.989 -9.502 10.376 1.00 90.50 85 THR A O 1
ATOM 673 N N . GLN A 1 86 ? 6.174 -11.577 10.052 1.00 90.31 86 GLN A N 1
ATOM 674 C CA . GLN A 1 86 ? 6.752 -12.195 11.248 1.00 90.31 86 GLN A CA 1
ATOM 675 C C . GLN A 1 86 ? 8.283 -12.048 11.323 1.00 90.31 86 GLN A C 1
ATOM 677 O O . GLN A 1 86 ? 8.847 -11.935 12.408 1.00 90.31 86 GLN A O 1
ATOM 682 N N . GLN A 1 87 ? 8.968 -11.990 10.176 1.00 91.50 87 GLN A N 1
ATOM 683 C CA . GLN A 1 87 ? 10.418 -11.767 10.099 1.00 91.50 87 GLN A CA 1
ATOM 684 C C . GLN A 1 87 ? 10.862 -10.321 10.390 1.00 91.50 87 GLN A C 1
ATOM 686 O O . GLN A 1 87 ? 12.062 -10.042 10.429 1.00 91.50 87 GLN A O 1
ATOM 691 N N . TYR A 1 88 ? 9.937 -9.367 10.519 1.00 91.25 88 TYR A N 1
ATOM 692 C CA . TYR A 1 88 ? 10.282 -7.959 10.692 1.00 91.25 88 TYR A CA 1
ATOM 693 C C . TYR A 1 88 ? 10.354 -7.561 12.165 1.00 91.25 88 TYR A C 1
ATOM 695 O O . TYR A 1 88 ? 9.488 -7.884 12.967 1.00 91.25 88 TYR A O 1
ATOM 703 N N . GLN A 1 89 ? 11.370 -6.767 12.506 1.00 93.69 89 GLN A N 1
ATOM 704 C CA . GLN A 1 89 ? 11.445 -6.113 13.812 1.00 93.69 89 GLN A CA 1
ATOM 705 C C . GLN A 1 89 ? 10.357 -5.037 13.954 1.00 93.69 89 GLN A C 1
ATOM 707 O O . GLN A 1 89 ? 9.966 -4.411 12.964 1.00 93.69 89 GLN A O 1
ATOM 712 N N . ASN A 1 90 ? 9.957 -4.738 15.193 1.00 91.12 90 ASN A N 1
ATOM 713 C CA . ASN A 1 90 ? 8.912 -3.754 15.510 1.00 91.12 90 ASN A CA 1
ATOM 714 C C . ASN A 1 90 ? 9.136 -2.392 14.834 1.00 91.12 90 ASN A C 1
ATOM 716 O O . ASN A 1 90 ? 8.220 -1.854 14.222 1.00 91.12 90 ASN A O 1
ATOM 720 N N . SER A 1 91 ? 10.368 -1.875 14.835 1.00 91.06 91 SER A N 1
ATOM 721 C CA . SER A 1 91 ? 10.711 -0.606 14.167 1.00 91.06 91 SER A CA 1
ATOM 722 C C . SER A 1 91 ? 10.485 -0.643 12.647 1.00 91.06 91 SER A C 1
ATOM 724 O O . SER A 1 91 ? 10.111 0.353 12.024 1.00 91.06 91 SER A O 1
ATOM 726 N N . THR A 1 92 ? 10.677 -1.808 12.017 1.00 90.62 92 THR A N 1
ATOM 727 C CA . THR A 1 92 ? 10.373 -2.008 10.595 1.00 90.62 92 THR A CA 1
ATOM 728 C C . THR A 1 92 ? 8.870 -2.083 10.361 1.00 90.62 92 THR A C 1
ATOM 730 O O . THR A 1 92 ? 8.398 -1.524 9.369 1.00 90.62 92 THR A O 1
ATOM 733 N N . ILE A 1 93 ? 8.127 -2.720 11.267 1.00 93.25 93 ILE A N 1
ATOM 734 C CA . ILE A 1 93 ? 6.665 -2.786 11.212 1.00 93.25 93 ILE A CA 1
ATOM 735 C C . ILE A 1 93 ? 6.060 -1.387 11.355 1.00 93.25 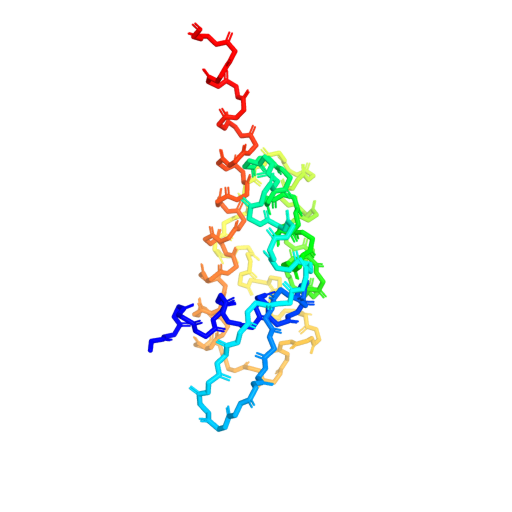93 ILE A C 1
ATOM 737 O O . ILE A 1 93 ? 5.266 -1.004 10.506 1.00 93.25 93 ILE A O 1
ATOM 741 N N . GLU A 1 94 ? 6.490 -0.578 12.324 1.00 90.62 94 GLU A N 1
ATOM 742 C CA . GLU A 1 94 ? 6.011 0.803 12.508 1.00 90.62 94 GLU A CA 1
ATOM 743 C C . GLU A 1 94 ? 6.249 1.688 11.278 1.00 90.62 94 GLU A C 1
ATOM 745 O O . GLU A 1 94 ? 5.390 2.468 10.849 1.00 90.62 94 GLU A O 1
ATOM 750 N N . ARG A 1 95 ? 7.424 1.553 10.657 1.00 89.81 95 ARG A N 1
ATOM 751 C CA . ARG A 1 95 ? 7.727 2.292 9.432 1.00 89.81 95 ARG A CA 1
ATOM 752 C C . ARG A 1 95 ? 6.849 1.837 8.267 1.00 89.81 95 ARG A C 1
ATOM 754 O O . ARG A 1 95 ? 6.383 2.675 7.499 1.00 89.81 95 ARG A O 1
ATOM 761 N N . ARG A 1 96 ? 6.642 0.528 8.107 1.00 90.56 96 ARG A N 1
ATOM 762 C CA . ARG A 1 96 ? 5.829 -0.022 7.011 1.00 90.56 96 ARG A CA 1
ATOM 763 C C . ARG A 1 96 ? 4.331 0.214 7.226 1.00 90.56 96 ARG A C 1
ATOM 765 O O . ARG A 1 96 ? 3.642 0.493 6.252 1.00 90.56 96 ARG A O 1
ATOM 772 N N . SER A 1 97 ? 3.841 0.198 8.464 1.00 93.50 97 SER A N 1
ATOM 773 C CA . SER A 1 97 ? 2.445 0.520 8.786 1.00 93.50 97 SER A CA 1
ATOM 774 C C . SER A 1 97 ? 2.106 1.964 8.423 1.00 93.50 97 SER A C 1
ATOM 776 O O . SER A 1 97 ? 1.010 2.233 7.942 1.00 93.50 97 SER A O 1
ATOM 778 N N . SER A 1 98 ? 3.068 2.884 8.547 1.00 90.62 98 SER A N 1
ATOM 779 C CA . SER A 1 98 ? 2.913 4.257 8.054 1.00 90.62 98 SER A CA 1
ATOM 780 C C . SER A 1 98 ? 2.750 4.317 6.532 1.00 90.62 98 SER A C 1
ATOM 782 O O . SER A 1 98 ? 1.930 5.091 6.050 1.00 90.62 98 SER A O 1
ATOM 784 N N . THR A 1 99 ? 3.481 3.488 5.778 1.00 90.75 99 THR A N 1
ATOM 785 C CA . THR A 1 99 ? 3.307 3.379 4.320 1.00 90.75 99 THR A CA 1
ATOM 786 C C . THR A 1 99 ? 1.925 2.839 3.966 1.00 90.75 99 THR A C 1
ATOM 788 O O . THR A 1 99 ? 1.249 3.429 3.129 1.00 90.75 99 THR A O 1
ATOM 791 N N . VAL A 1 100 ? 1.483 1.763 4.624 1.00 93.81 100 VAL A N 1
ATOM 792 C CA . VAL A 1 100 ? 0.145 1.189 4.407 1.00 93.81 100 VAL A CA 1
ATOM 793 C C . VAL A 1 100 ? -0.934 2.227 4.717 1.00 93.81 100 VAL A C 1
ATOM 795 O O . VAL A 1 100 ? -1.789 2.479 3.878 1.00 93.81 100 VAL A O 1
ATOM 798 N N . TYR A 1 101 ? -0.846 2.900 5.867 1.00 94.56 101 TYR A N 1
ATOM 799 C CA . TYR A 1 101 ? -1.777 3.962 6.255 1.00 94.56 101 TYR A CA 1
ATOM 800 C C . TYR A 1 101 ? -1.912 5.048 5.184 1.00 94.56 101 TYR A C 1
ATOM 802 O O . TYR A 1 101 ? -3.026 5.391 4.804 1.00 94.56 101 TYR A O 1
ATOM 810 N N . SER A 1 102 ? -0.792 5.577 4.682 1.00 91.19 102 SER A N 1
ATOM 811 C CA . SER A 1 102 ? -0.812 6.643 3.675 1.00 91.19 102 SER A CA 1
ATOM 812 C C . SER A 1 102 ? -1.488 6.214 2.374 1.00 91.19 102 SER A C 1
ATOM 814 O O . SER A 1 102 ? -2.230 7.001 1.798 1.00 91.19 102 SER A O 1
ATOM 816 N N . TRP A 1 103 ? -1.279 4.975 1.929 1.00 91.88 103 TRP A N 1
ATOM 817 C CA . TRP A 1 103 ? -1.948 4.452 0.738 1.00 91.88 103 TRP A CA 1
ATOM 818 C C . TRP A 1 103 ? -3.444 4.246 0.954 1.00 91.88 103 TRP A C 1
ATOM 820 O O . TRP A 1 103 ? -4.231 4.631 0.101 1.00 91.88 103 TRP A O 1
ATOM 830 N N . ILE A 1 104 ? -3.853 3.685 2.092 1.00 93.81 104 ILE A N 1
ATOM 831 C CA . ILE A 1 104 ? -5.276 3.498 2.405 1.00 93.81 104 ILE A CA 1
ATOM 832 C C . ILE A 1 104 ? -5.987 4.846 2.521 1.00 93.81 104 ILE A C 1
ATOM 834 O O . ILE A 1 104 ? -7.068 5.012 1.964 1.00 93.81 104 ILE A O 1
ATOM 838 N N . LEU A 1 105 ? -5.363 5.826 3.177 1.00 92.88 105 LEU A N 1
ATOM 839 C CA . LEU A 1 105 ? -5.884 7.188 3.234 1.00 92.88 105 LEU A CA 1
ATOM 840 C C . LEU A 1 105 ? -6.057 7.773 1.827 1.00 92.88 105 LEU A C 1
ATOM 842 O O . LEU A 1 105 ? -7.144 8.238 1.504 1.00 92.88 105 LEU A O 1
ATOM 846 N N . TRP A 1 106 ? -5.031 7.668 0.978 1.00 91.69 106 TRP A N 1
ATOM 847 C CA . TRP A 1 106 ? -5.102 8.130 -0.408 1.00 91.69 106 TRP A CA 1
ATOM 848 C C . TRP A 1 106 ? -6.238 7.453 -1.188 1.00 91.69 106 TRP A C 1
ATOM 850 O O . TRP A 1 106 ? -6.979 8.135 -1.888 1.00 91.69 106 TRP A O 1
ATOM 860 N N . ILE A 1 107 ? -6.445 6.139 -1.036 1.00 90.44 107 ILE A N 1
ATOM 861 C CA . ILE A 1 107 ? -7.560 5.421 -1.681 1.00 90.44 107 ILE A CA 1
ATOM 862 C C . ILE A 1 107 ? -8.908 6.019 -1.263 1.00 90.44 107 ILE A C 1
ATOM 864 O O . ILE A 1 107 ? -9.755 6.287 -2.115 1.00 90.44 107 ILE A O 1
ATOM 868 N N . PHE A 1 108 ? -9.097 6.277 0.031 1.00 90.81 108 PHE A N 1
ATOM 869 C CA . PHE A 1 108 ? -10.313 6.916 0.536 1.00 90.81 108 PHE A CA 1
ATOM 870 C C . PHE A 1 108 ? -10.472 8.351 0.025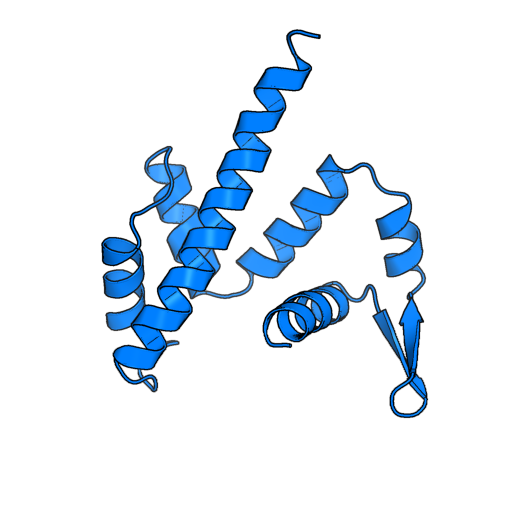 1.00 90.81 108 PHE A C 1
ATOM 872 O O . PHE A 1 108 ? -11.583 8.761 -0.297 1.00 90.81 108 PHE A O 1
ATOM 879 N N . GLU A 1 109 ? -9.384 9.107 -0.110 1.00 88.12 109 GLU A N 1
ATOM 880 C CA . GLU A 1 109 ? -9.405 10.432 -0.741 1.00 88.12 109 GLU A CA 1
ATOM 881 C C . GLU A 1 109 ? -9.823 10.351 -2.214 1.00 88.12 109 GLU 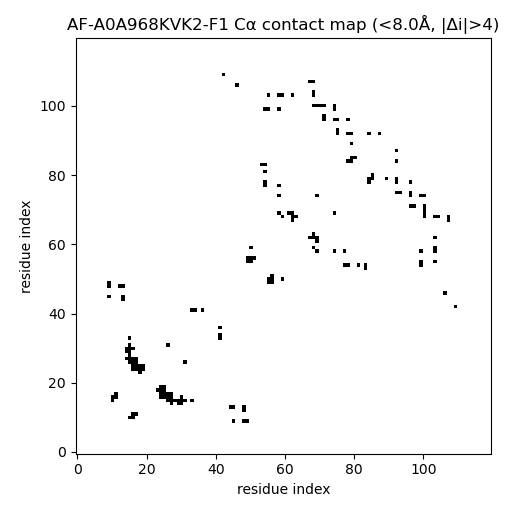A C 1
ATOM 883 O O . GLU A 1 109 ? -10.602 11.187 -2.657 1.00 88.12 109 GLU A O 1
ATOM 888 N N . GLN A 1 110 ? -9.393 9.328 -2.964 1.00 86.00 110 GLN A N 1
ATOM 889 C CA . GLN A 1 110 ? -9.852 9.120 -4.345 1.00 86.00 110 GLN A CA 1
ATOM 890 C C . GLN A 1 110 ? -11.344 8.756 -4.413 1.00 86.00 110 GLN A C 1
ATOM 892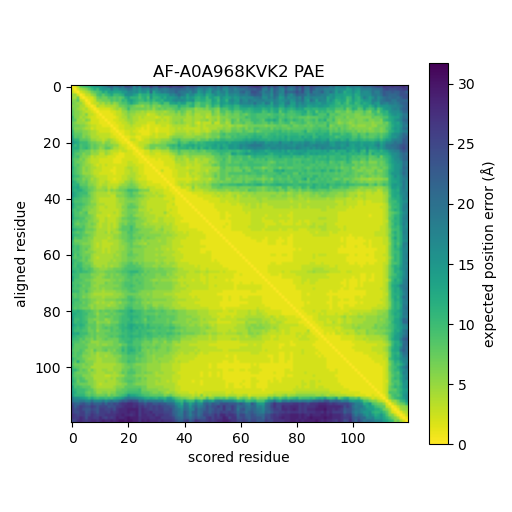 O O . GLN A 1 110 ? -12.047 9.187 -5.326 1.00 86.00 110 GLN A O 1
ATOM 897 N N . MET A 1 111 ? -11.847 7.985 -3.444 1.00 83.94 111 MET A N 1
ATOM 898 C CA . MET A 1 111 ? -13.270 7.633 -3.354 1.00 83.94 111 MET A CA 1
ATOM 899 C C . MET A 1 111 ? -14.138 8.836 -2.967 1.00 83.94 111 MET A C 1
ATOM 901 O O . MET A 1 111 ? -15.199 9.036 -3.549 1.00 83.94 111 MET A O 1
ATOM 905 N N . ASN A 1 112 ? -13.679 9.654 -2.019 1.00 76.56 112 ASN A N 1
ATOM 906 C CA . ASN A 1 112 ? -14.402 10.834 -1.541 1.00 76.56 112 ASN A CA 1
ATOM 907 C C . ASN A 1 112 ? -14.255 12.038 -2.485 1.00 76.56 112 ASN A C 1
ATOM 909 O O . ASN A 1 112 ? -15.168 12.852 -2.589 1.00 76.56 112 ASN A O 1
ATOM 913 N N . GLY A 1 113 ? -13.139 12.139 -3.213 1.00 63.41 113 GLY A N 1
ATOM 914 C CA . GLY A 1 113 ? -12.921 13.136 -4.264 1.00 63.41 113 GLY A CA 1
ATOM 915 C C . GLY A 1 113 ? -13.916 13.004 -5.419 1.00 63.41 113 GLY A C 1
ATOM 916 O O . GLY A 1 113 ? -14.314 14.009 -5.996 1.00 63.41 113 GLY A O 1
ATOM 917 N N . SER A 1 114 ? -14.434 11.792 -5.661 1.00 52.34 114 SER A N 1
ATOM 918 C CA . SER A 1 114 ? -15.536 11.532 -6.601 1.00 52.34 114 SER A CA 1
ATOM 919 C C . SER A 1 114 ? -16.857 12.235 -6.233 1.00 52.34 114 SER A C 1
ATOM 921 O O . SER A 1 114 ? -17.765 12.250 -7.066 1.00 52.34 114 SER A O 1
ATOM 923 N N . LEU A 1 115 ? -17.000 12.780 -5.016 1.00 42.41 115 LEU A N 1
ATOM 924 C CA . LEU A 1 115 ? -18.176 13.550 -4.592 1.00 42.41 115 LEU A CA 1
ATOM 925 C C . LEU A 1 115 ? -18.066 15.041 -4.971 1.00 42.41 115 LEU A C 1
ATOM 927 O O . LEU A 1 115 ? -19.087 15.701 -5.142 1.00 42.41 115 LEU A O 1
ATOM 931 N N . PHE A 1 116 ? -16.851 15.574 -5.145 1.00 39.75 116 PHE A N 1
ATOM 932 C CA . PHE A 1 116 ? -16.644 16.985 -5.504 1.00 39.75 116 PHE A CA 1
ATOM 933 C C . PHE A 1 116 ? -16.791 17.259 -7.006 1.00 39.75 116 PHE A C 1
ATOM 935 O O . PHE A 1 116 ? -17.158 18.370 -7.374 1.00 39.75 116 PHE A O 1
ATOM 942 N N . ASP A 1 117 ? -16.642 16.239 -7.855 1.00 43.19 117 ASP A N 1
ATOM 943 C CA . ASP A 1 117 ? -16.965 16.329 -9.288 1.00 43.19 117 ASP A CA 1
ATOM 944 C C . ASP A 1 117 ? -18.486 16.322 -9.569 1.00 43.19 117 ASP A C 1
ATOM 946 O O . ASP A 1 117 ? -18.902 16.457 -10.716 1.00 43.19 117 ASP A O 1
ATOM 950 N N . GLN A 1 118 ? -19.337 16.155 -8.545 1.00 38.22 118 GLN A N 1
ATOM 951 C CA . GLN A 1 118 ? -20.804 16.212 -8.672 1.00 38.22 118 GLN A CA 1
ATOM 952 C C . GLN A 1 118 ? -21.408 17.569 -8.262 1.00 38.22 118 GLN A C 1
ATOM 954 O O . GLN A 1 118 ? -22.627 17.726 -8.309 1.00 38.22 118 GLN A O 1
ATOM 959 N N . ILE A 1 119 ? -20.582 18.546 -7.857 1.00 37.12 119 ILE A N 1
ATOM 960 C CA . ILE A 1 119 ? -21.014 19.910 -7.482 1.00 37.12 119 ILE A CA 1
ATOM 961 C C . ILE A 1 119 ? -20.196 20.980 -8.246 1.00 37.12 119 ILE A C 1
ATOM 963 O O . ILE A 1 119 ? -20.014 22.102 -7.778 1.00 37.12 119 ILE A O 1
ATOM 967 N N . ALA A 1 120 ? -19.706 20.644 -9.439 1.00 33.75 120 ALA A N 1
ATOM 968 C CA . ALA A 1 120 ? -19.183 21.597 -10.424 1.00 33.75 120 ALA A CA 1
ATOM 969 C C . ALA A 1 120 ? -19.966 21.463 -11.738 1.00 33.75 120 ALA A C 1
ATOM 971 O O . ALA A 1 120 ? -19.931 22.431 -12.530 1.00 33.75 120 ALA A O 1
#

Mean predicted aligned error: 7.09 Å